Protein AF-A0A382F7D3-F1 (afdb_monomer_lite)

Structure (mmCIF, N/CA/C/O backbone):
data_AF-A0A382F7D3-F1
#
_entry.id   AF-A0A382F7D3-F1
#
loop_
_atom_site.group_PDB
_atom_site.id
_atom_site.type_symbol
_atom_site.label_atom_id
_atom_site.label_alt_id
_atom_site.label_comp_id
_atom_site.label_asym_id
_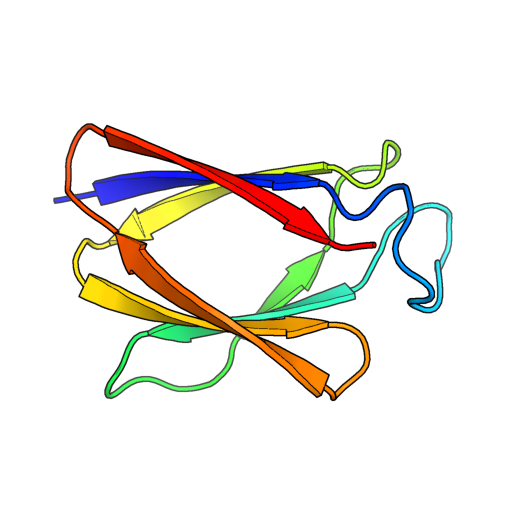atom_site.label_entity_id
_atom_site.label_seq_id
_atom_site.pdbx_PDB_ins_code
_atom_site.Cartn_x
_atom_site.Cartn_y
_atom_site.Cartn_z
_atom_site.occupancy
_atom_site.B_iso_or_equiv
_atom_site.auth_seq_id
_atom_site.auth_comp_id
_atom_site.auth_asym_id
_atom_site.auth_atom_id
_atom_site.pdbx_PDB_model_num
ATOM 1 N N . PRO A 1 1 ? -15.401 3.367 6.485 1.00 88.94 1 PRO A N 1
ATOM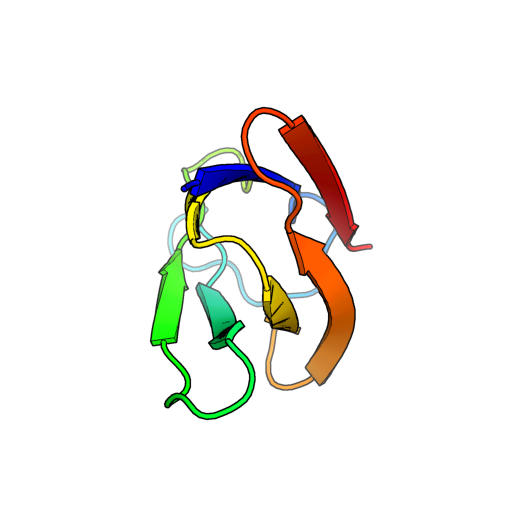 2 C CA . PRO A 1 1 ? -14.817 4.706 6.225 1.00 88.94 1 PRO A CA 1
ATOM 3 C C . PRO A 1 1 ? -13.400 4.551 5.637 1.00 88.94 1 PRO A C 1
ATOM 5 O O . PRO A 1 1 ? -12.703 3.605 6.011 1.00 88.94 1 PRO A O 1
ATOM 8 N N . PHE A 1 2 ? -13.020 5.397 4.675 1.00 96.00 2 PHE A N 1
ATOM 9 C CA . PHE A 1 2 ? -11.819 5.230 3.837 1.00 96.00 2 PHE A CA 1
ATOM 10 C C . PHE A 1 2 ? -10.918 6.462 3.899 1.00 96.00 2 PHE A C 1
ATOM 12 O O . PHE A 1 2 ? -11.410 7.568 4.105 1.00 96.00 2 PHE A O 1
ATOM 19 N N . GLY A 1 3 ? -9.616 6.261 3.717 1.00 97.44 3 GLY A N 1
ATOM 20 C CA . GLY A 1 3 ? -8.640 7.321 3.462 1.00 97.44 3 GLY A CA 1
ATOM 21 C C . GLY A 1 3 ? -7.861 7.041 2.177 1.00 97.44 3 GLY A C 1
ATOM 22 O O . GLY A 1 3 ? -7.989 5.964 1.584 1.00 97.44 3 GLY A O 1
ATOM 23 N N . THR A 1 4 ? -7.041 7.998 1.755 1.00 98.19 4 THR A N 1
ATOM 24 C CA . THR A 1 4 ? -6.263 7.907 0.513 1.00 98.19 4 THR A CA 1
ATOM 25 C C . THR A 1 4 ? -4.784 7.739 0.828 1.00 98.19 4 THR A C 1
ATOM 27 O O . THR A 1 4 ? -4.147 8.639 1.380 1.00 98.19 4 THR A O 1
ATOM 30 N N . LEU A 1 5 ? -4.212 6.600 0.452 1.00 98.06 5 LEU A N 1
ATOM 31 C CA . LEU A 1 5 ? -2.766 6.413 0.422 1.00 98.06 5 LEU A CA 1
ATOM 32 C C . LEU A 1 5 ? -2.227 6.987 -0.887 1.00 98.06 5 LEU A C 1
ATOM 34 O O . LEU A 1 5 ? -2.653 6.552 -1.947 1.00 98.06 5 LEU A O 1
ATOM 38 N N . ASN A 1 6 ? -1.254 7.887 -0.811 1.00 97.94 6 ASN A N 1
ATOM 39 C CA . ASN A 1 6 ? -0.450 8.320 -1.948 1.00 97.94 6 ASN A CA 1
ATOM 40 C C . ASN A 1 6 ? 0.960 7.750 -1.774 1.00 97.94 6 ASN A C 1
ATOM 42 O O . ASN A 1 6 ? 1.677 8.134 -0.843 1.00 97.94 6 ASN A O 1
ATOM 46 N N . LEU A 1 7 ? 1.342 6.822 -2.642 1.00 96.94 7 LEU A N 1
ATOM 47 C CA . LEU A 1 7 ? 2.622 6.129 -2.590 1.00 96.94 7 LEU A CA 1
ATOM 48 C C . LEU A 1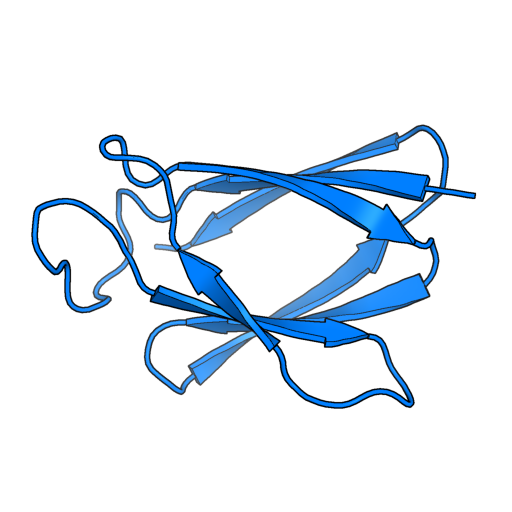 7 ? 3.506 6.578 -3.755 1.00 96.94 7 LEU A C 1
ATOM 50 O O . LEU A 1 7 ? 3.050 6.611 -4.893 1.00 96.94 7 LEU A O 1
ATOM 54 N N . ASN A 1 8 ? 4.766 6.894 -3.466 1.00 95.50 8 ASN A N 1
ATOM 55 C CA . ASN A 1 8 ? 5.802 7.177 -4.452 1.00 95.50 8 ASN A CA 1
ATOM 56 C C . ASN A 1 8 ? 6.951 6.167 -4.306 1.00 95.50 8 ASN A C 1
ATOM 58 O O . ASN A 1 8 ? 7.590 6.091 -3.253 1.00 95.50 8 ASN A O 1
ATOM 62 N N . LEU A 1 9 ? 7.207 5.406 -5.370 1.00 93.25 9 LEU A N 1
ATOM 63 C CA . LEU A 1 9 ? 8.269 4.402 -5.473 1.00 93.25 9 LEU A CA 1
ATOM 64 C C . LEU A 1 9 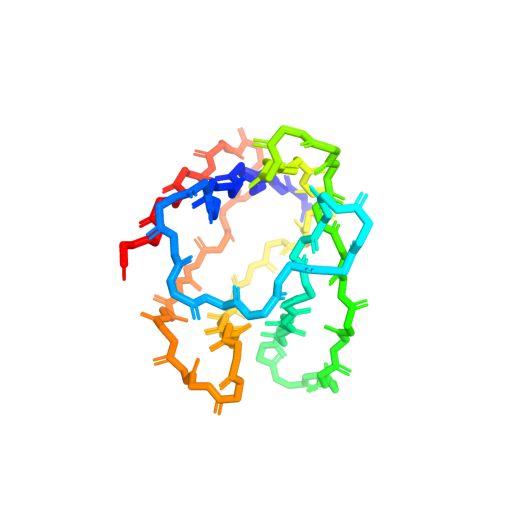? 9.321 4.758 -6.536 1.00 93.25 9 LEU A C 1
ATOM 66 O O . LEU A 1 9 ? 10.144 3.913 -6.887 1.00 93.25 9 LEU A O 1
ATOM 70 N N . GLU A 1 10 ? 9.326 5.995 -7.036 1.00 90.19 10 GLU A N 1
ATOM 71 C CA . GLU A 1 10 ? 10.211 6.479 -8.105 1.00 90.19 10 GLU A CA 1
ATOM 72 C C . GLU A 1 10 ? 11.691 6.186 -7.836 1.00 90.19 10 GLU A C 1
ATOM 74 O O . GLU A 1 10 ? 12.392 5.687 -8.724 1.00 90.19 10 GLU A O 1
ATOM 79 N N . LYS A 1 11 ? 12.131 6.436 -6.599 1.00 87.06 11 LYS A N 1
ATOM 80 C CA . LYS A 1 11 ? 13.510 6.223 -6.147 1.00 87.06 11 LYS A CA 1
ATOM 81 C C . LYS A 1 11 ? 13.788 4.822 -5.611 1.00 87.06 11 LYS A C 1
ATOM 83 O O . LYS A 1 11 ? 14.943 4.509 -5.358 1.00 87.06 11 LYS A O 1
ATOM 88 N N . SER A 1 12 ? 12.761 3.993 -5.434 1.00 83.75 12 SER A N 1
ATOM 89 C CA . SER A 1 12 ? 12.946 2.683 -4.821 1.00 83.75 12 SER A CA 1
ATOM 90 C C . SER A 1 12 ? 13.792 1.768 -5.711 1.00 83.75 12 SER A C 1
ATOM 92 O O . SER A 1 12 ? 13.625 1.735 -6.931 1.00 83.75 12 SER A O 1
ATOM 94 N N . LEU A 1 13 ? 14.652 0.958 -5.090 1.00 78.94 13 LEU A N 1
ATOM 95 C CA . LEU A 1 13 ? 15.456 -0.077 -5.765 1.00 78.94 13 LEU A CA 1
ATOM 96 C C . LEU A 1 13 ? 14.636 -1.297 -6.241 1.00 78.94 13 LEU A C 1
ATOM 98 O O . LEU A 1 13 ? 15.196 -2.354 -6.527 1.00 78.94 13 LEU A O 1
ATOM 102 N N . ALA A 1 14 ? 13.30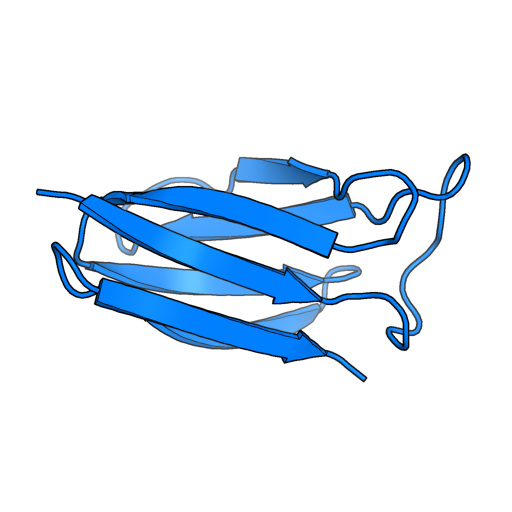7 -1.199 -6.266 1.00 78.88 14 ALA A N 1
ATOM 103 C CA . ALA A 1 14 ? 12.447 -2.290 -6.694 1.00 78.88 14 ALA A CA 1
ATOM 104 C C . ALA A 1 14 ? 12.572 -2.535 -8.204 1.00 78.88 14 ALA A C 1
ATOM 106 O O . ALA A 1 14 ? 12.749 -1.600 -8.984 1.00 78.88 14 ALA A O 1
ATOM 107 N N . LEU A 1 15 ? 12.439 -3.799 -8.619 1.00 74.81 15 LEU A N 1
ATOM 108 C CA . LEU A 1 15 ? 12.365 -4.165 -10.033 1.00 74.81 15 LEU A CA 1
ATOM 109 C C . LEU A 1 15 ? 11.192 -3.433 -10.699 1.00 74.81 15 LEU A C 1
ATOM 111 O O . LEU A 1 15 ? 10.043 -3.569 -10.271 1.00 74.81 15 LEU A O 1
ATOM 115 N N . LYS A 1 16 ? 11.512 -2.660 -11.740 1.00 78.06 16 LYS A N 1
ATOM 116 C CA . LYS A 1 16 ? 10.545 -1.953 -12.580 1.00 78.06 16 LYS A CA 1
ATOM 117 C C . LYS A 1 16 ? 10.252 -2.819 -13.796 1.00 78.06 16 LYS A C 1
ATOM 119 O O . LYS A 1 16 ? 11.140 -3.031 -14.619 1.00 78.06 16 LYS A O 1
ATOM 124 N N . ASN A 1 17 ? 9.021 -3.294 -13.911 1.00 73.31 17 ASN A N 1
ATOM 125 C CA . ASN A 1 17 ? 8.557 -3.990 -15.106 1.00 73.31 17 ASN A CA 1
ATOM 126 C C . ASN A 1 17 ? 7.742 -2.995 -15.921 1.00 73.31 17 ASN A C 1
ATOM 128 O O . ASN A 1 17 ? 6.785 -2.438 -15.401 1.00 73.31 17 ASN A O 1
ATOM 132 N N . GLU A 1 18 ? 8.150 -2.726 -17.162 1.00 77.31 18 GLU A N 1
ATOM 133 C CA . GLU A 1 18 ? 7.423 -1.820 -18.073 1.00 77.31 18 GLU A CA 1
ATOM 134 C C . GLU A 1 18 ? 7.160 -0.412 -17.493 1.00 77.31 18 GLU A C 1
ATOM 136 O O . GLU A 1 18 ? 6.183 0.251 -17.826 1.00 77.31 18 GLU A O 1
ATOM 141 N N . GLY A 1 19 ? 8.047 0.059 -16.609 1.00 77.75 19 GLY A N 1
ATOM 142 C CA . GLY A 1 19 ? 7.922 1.371 -15.967 1.00 77.75 19 GLY A CA 1
ATOM 143 C C . GLY A 1 19 ? 7.007 1.414 -14.739 1.00 77.75 19 GLY A C 1
ATOM 144 O O . GLY A 1 19 ? 6.818 2.497 -14.194 1.00 77.75 19 GLY A O 1
ATOM 145 N N . VAL A 1 20 ? 6.488 0.274 -14.269 1.00 87.25 20 VAL A N 1
ATOM 146 C CA . VAL A 1 20 ? 5.713 0.177 -13.021 1.00 87.25 20 VAL A CA 1
ATOM 147 C C . VAL A 1 20 ? 6.436 -0.650 -11.957 1.00 87.25 20 VAL A C 1
ATOM 149 O O . VAL A 1 20 ? 7.193 -1.578 -12.258 1.00 87.25 20 VAL A O 1
ATOM 152 N N . VAL A 1 21 ? 6.180 -0.338 -10.685 1.00 91.38 21 VAL A N 1
ATOM 153 C CA . VAL A 1 21 ? 6.690 -1.082 -9.527 1.00 91.38 21 VAL A CA 1
ATOM 154 C C . VAL A 1 21 ? 5.563 -1.893 -8.899 1.00 91.38 21 VAL A C 1
ATOM 156 O O . VAL A 1 21 ? 4.497 -1.367 -8.579 1.00 91.38 21 VAL A O 1
ATOM 159 N N . SER A 1 22 ? 5.823 -3.181 -8.668 1.00 93.12 22 SER A N 1
ATOM 160 C CA . SER A 1 22 ? 4.943 -4.043 -7.875 1.00 93.12 22 SER A CA 1
ATOM 161 C C . SER A 1 22 ? 5.198 -3.854 -6.379 1.00 93.12 22 SER A C 1
ATOM 163 O O . SER A 1 22 ? 6.345 -3.861 -5.920 1.00 93.12 22 SER A O 1
ATOM 165 N N . PHE A 1 23 ? 4.133 -3.755 -5.594 1.00 95.31 23 PHE A N 1
ATOM 166 C CA . PHE A 1 23 ? 4.197 -3.705 -4.134 1.00 95.31 23 PHE A CA 1
ATOM 167 C C . PHE A 1 23 ? 3.030 -4.473 -3.520 1.00 95.31 23 PHE A C 1
ATOM 169 O O . PHE A 1 23 ? 2.062 -4.811 -4.199 1.00 95.31 23 PHE A O 1
ATOM 176 N N . GLN A 1 24 ? 3.113 -4.774 -2.226 1.00 97.25 24 GLN A N 1
ATOM 177 C CA . GLN A 1 24 ? 2.043 -5.470 -1.520 1.00 97.25 24 GLN A CA 1
ATOM 178 C C . GLN A 1 24 ? 1.581 -4.678 -0.308 1.00 97.25 24 GLN A C 1
ATOM 180 O O . GLN A 1 24 ? 2.385 -4.119 0.441 1.00 97.25 24 GLN A O 1
ATOM 185 N N . LEU A 1 25 ? 0.271 -4.682 -0.092 1.00 98.12 25 LEU A N 1
ATOM 186 C CA . LEU A 1 25 ? -0.354 -4.149 1.107 1.00 98.12 25 LEU A CA 1
ATOM 187 C C . LEU A 1 25 ? -1.127 -5.246 1.822 1.00 98.12 25 LEU A C 1
ATOM 189 O O . LEU A 1 25 ? -1.778 -6.091 1.204 1.00 98.12 25 LEU A O 1
ATOM 193 N N . ARG A 1 26 ? -1.100 -5.184 3.147 1.00 98.12 26 ARG A N 1
ATOM 194 C CA . ARG A 1 26 ? -1.949 -5.994 4.015 1.00 98.12 26 ARG A CA 1
ATOM 195 C C . ARG A 1 26 ? -2.566 -5.102 5.071 1.00 98.12 26 ARG A C 1
ATOM 197 O O . ARG A 1 26 ? -1.837 -4.431 5.799 1.00 98.12 26 ARG A O 1
ATOM 204 N N . LYS A 1 27 ? -3.892 -5.138 5.190 1.00 98.31 27 LYS A N 1
ATOM 205 C CA . LYS A 1 27 ? -4.582 -4.628 6.376 1.00 98.31 27 LYS A CA 1
ATOM 206 C C . LYS A 1 27 ? -4.422 -5.647 7.504 1.00 98.31 27 LYS A C 1
ATOM 208 O O . LYS A 1 27 ? -4.502 -6.852 7.245 1.00 98.31 27 LYS A O 1
ATOM 213 N N . GLU A 1 28 ? -4.203 -5.201 8.733 1.00 98.12 28 GLU A N 1
ATOM 214 C CA . GLU A 1 28 ? -4.163 -6.089 9.902 1.00 98.12 28 GLU A CA 1
ATOM 215 C C . GLU A 1 28 ? -5.405 -7.002 9.929 1.00 98.12 28 GLU A C 1
ATOM 217 O O . GLU A 1 28 ? -6.525 -6.552 9.685 1.00 98.12 28 GLU A O 1
ATOM 222 N N . GLY A 1 29 ? -5.186 -8.308 10.115 1.00 97.00 29 GLY A N 1
ATOM 223 C CA . GLY A 1 29 ? -6.241 -9.329 10.054 1.00 97.00 29 GLY A CA 1
ATOM 224 C C . GLY A 1 29 ? -6.672 -9.792 8.651 1.00 97.00 29 GLY A C 1
ATOM 225 O O . GLY A 1 29 ? -7.539 -10.651 8.555 1.00 97.00 29 GLY A O 1
ATOM 226 N N . SER A 1 30 ? -6.078 -9.281 7.565 1.00 97.19 30 SER A N 1
ATOM 227 C CA . SER A 1 30 ? -6.394 -9.686 6.178 1.00 97.19 30 SER A CA 1
ATOM 228 C C . SER A 1 30 ? -5.219 -10.366 5.461 1.00 97.19 30 SER A C 1
ATOM 230 O O . SER A 1 30 ? -4.123 -10.472 6.020 1.00 97.19 30 SER A O 1
ATOM 232 N N . HIS A 1 31 ? -5.437 -10.824 4.224 1.00 97.50 31 HIS A N 1
ATOM 233 C CA . HIS A 1 31 ? -4.387 -11.349 3.347 1.00 97.50 31 HIS A CA 1
ATOM 234 C C . HIS A 1 31 ? -3.560 -10.233 2.692 1.00 97.50 31 HIS A C 1
ATOM 236 O O . HIS A 1 31 ? -3.982 -9.077 2.602 1.00 97.50 31 HIS A O 1
ATOM 242 N N . TRP A 1 32 ? -2.369 -10.592 2.217 1.00 98.00 32 TRP A N 1
ATOM 243 C CA . TRP A 1 32 ? -1.572 -9.725 1.354 1.00 98.00 32 TRP A CA 1
ATOM 244 C C . TRP A 1 32 ? -2.232 -9.577 -0.014 1.00 98.00 32 TRP A C 1
ATOM 246 O O . TRP A 1 32 ? -2.708 -10.556 -0.582 1.00 98.00 32 TRP A O 1
ATOM 256 N N . HIS A 1 33 ? -2.226 -8.357 -0.537 1.00 97.56 33 HIS A N 1
ATOM 257 C CA . HIS A 1 33 ? -2.723 -8.028 -1.867 1.00 97.56 33 HIS A CA 1
ATOM 258 C C . HIS A 1 33 ? -1.620 -7.319 -2.645 1.00 97.56 33 HIS A C 1
ATOM 260 O O . HIS A 1 33 ? -0.972 -6.417 -2.108 1.00 97.56 33 HIS A O 1
ATOM 266 N N . THR A 1 34 ? -1.408 -7.738 -3.890 1.00 96.12 34 THR A N 1
ATOM 267 C CA . THR A 1 34 ? -0.420 -7.141 -4.792 1.00 96.12 34 THR A CA 1
ATOM 268 C C . THR A 1 34 ? -1.059 -6.005 -5.582 1.00 96.12 34 THR A C 1
ATOM 270 O O . THR A 1 34 ? -2.149 -6.157 -6.129 1.00 96.12 34 THR A O 1
ATOM 273 N N . TYR A 1 35 ? -0.356 -4.883 -5.647 1.00 95.44 35 TYR A N 1
ATOM 274 C CA . TYR A 1 35 ? -0.717 -3.684 -6.387 1.00 95.44 35 TYR A CA 1
ATOM 275 C C . TYR A 1 35 ? 0.453 -3.269 -7.278 1.00 95.44 35 TYR A C 1
ATOM 277 O O . TYR A 1 35 ? 1.598 -3.675 -7.059 1.00 95.44 35 TYR A O 1
ATOM 285 N N . HIS A 1 36 ? 0.153 -2.426 -8.258 1.00 94.50 36 HIS A N 1
ATOM 286 C CA . HIS A 1 36 ? 1.134 -1.838 -9.157 1.00 94.50 36 HIS A CA 1
ATOM 287 C C . HIS A 1 36 ? 1.003 -0.322 -9.104 1.00 94.50 36 HIS A C 1
ATOM 289 O O . HIS A 1 36 ? -0.081 0.203 -8.839 1.00 94.50 36 HIS A O 1
ATOM 295 N N . THR A 1 37 ? 2.117 0.370 -9.300 1.00 94.44 37 THR A N 1
ATOM 296 C CA . THR A 1 37 ? 2.092 1.812 -9.533 1.00 94.44 37 THR A CA 1
ATOM 297 C C . THR A 1 37 ? 1.598 2.133 -10.939 1.00 94.44 37 THR A C 1
ATOM 299 O O . THR A 1 37 ? 1.573 1.261 -11.808 1.00 94.44 37 THR A O 1
ATOM 302 N N . ASP A 1 38 ? 1.305 3.404 -11.179 1.00 93.06 38 ASP A N 1
ATOM 303 C CA . ASP A 1 38 ? 1.236 3.973 -12.520 1.00 93.06 38 ASP A CA 1
ATOM 304 C C . ASP A 1 38 ? 2.655 4.092 -13.125 1.00 93.06 38 ASP A C 1
ATOM 306 O O . ASP A 1 38 ? 3.665 3.808 -12.463 1.00 93.06 38 ASP A O 1
ATOM 310 N N . GLN A 1 39 ? 2.749 4.502 -14.397 1.00 89.62 39 GLN A N 1
ATOM 311 C CA . GLN A 1 39 ? 4.016 4.594 -15.150 1.00 89.62 39 GLN A CA 1
ATOM 312 C C . GLN A 1 39 ? 5.025 5.598 -14.565 1.00 89.62 39 GLN A C 1
ATOM 314 O O . GLN A 1 39 ? 6.224 5.512 -14.825 1.00 89.62 39 GLN A O 1
ATOM 319 N N . ASP A 1 40 ? 4.563 6.557 -13.761 1.00 90.31 40 ASP A N 1
ATOM 320 C CA . ASP A 1 40 ? 5.419 7.511 -13.051 1.00 90.31 40 ASP A CA 1
ATOM 321 C C . ASP A 1 40 ? 5.933 6.966 -11.701 1.00 90.31 40 ASP A C 1
ATOM 323 O O . ASP A 1 40 ? 6.550 7.696 -10.922 1.00 90.31 40 ASP A O 1
ATOM 327 N N . ASN A 1 41 ? 5.721 5.670 -11.436 1.00 91.62 41 ASN A N 1
ATOM 328 C CA . ASN A 1 41 ? 6.036 4.966 -10.191 1.00 91.62 41 ASN A CA 1
ATOM 329 C C . ASN A 1 41 ? 5.293 5.499 -8.955 1.00 91.62 41 ASN A C 1
ATOM 331 O O . ASN A 1 41 ? 5.746 5.299 -7.820 1.00 91.62 41 ASN A O 1
ATOM 335 N N . LYS A 1 42 ? 4.153 6.166 -9.151 1.00 94.94 42 LYS A N 1
ATOM 336 C CA . LYS A 1 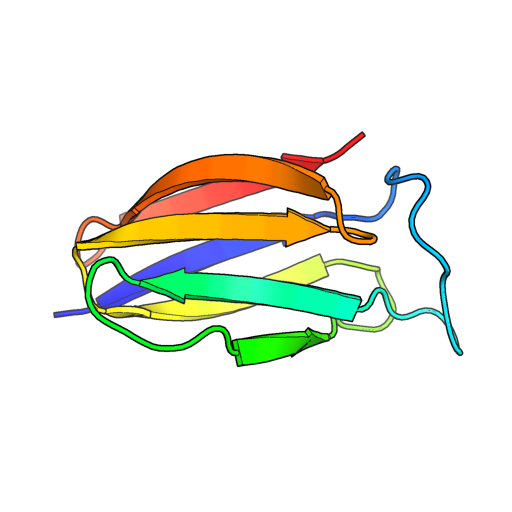42 ? 3.280 6.644 -8.077 1.00 94.94 42 LYS A CA 1
ATOM 337 C C . LYS A 1 42 ? 1.920 5.971 -8.172 1.00 94.94 42 LYS A C 1
ATOM 339 O O . LYS A 1 42 ? 1.585 5.365 -9.180 1.00 94.94 42 LYS A O 1
ATOM 344 N N . VAL A 1 43 ? 1.163 5.997 -7.082 1.00 96.56 43 VAL A N 1
ATOM 345 C CA . VAL A 1 43 ? -0.225 5.519 -7.071 1.00 96.56 43 VAL A CA 1
ATOM 346 C C . VAL A 1 43 ? -1.002 6.129 -5.917 1.00 96.56 43 VAL A C 1
ATOM 348 O O . VAL A 1 43 ? -0.462 6.333 -4.822 1.00 96.56 43 VAL A O 1
ATOM 351 N N . ALA A 1 44 ? -2.289 6.375 -6.152 1.00 97.50 44 ALA A N 1
ATOM 352 C CA . ALA A 1 44 ? -3.254 6.728 -5.123 1.00 97.50 44 ALA A CA 1
ATOM 353 C C . ALA A 1 44 ? -4.242 5.571 -4.899 1.00 97.50 44 ALA A C 1
ATOM 355 O O . ALA A 1 44 ? -4.927 5.144 -5.824 1.00 97.50 44 ALA A O 1
ATOM 356 N N . LEU A 1 45 ? -4.336 5.066 -3.667 1.00 97.62 45 LEU A N 1
ATOM 357 C CA . LEU A 1 45 ? -5.243 3.976 -3.298 1.00 97.62 45 LEU A CA 1
ATOM 358 C C . LEU A 1 45 ? -6.256 4.432 -2.248 1.00 97.62 45 LEU A C 1
ATOM 360 O O . LEU A 1 45 ? -5.884 4.984 -1.211 1.00 97.62 45 LEU A O 1
ATOM 364 N N . HIS A 1 46 ? -7.533 4.121 -2.474 1.00 97.31 46 HIS A N 1
ATOM 365 C CA . HIS A 1 46 ? -8.565 4.230 -1.446 1.00 97.31 46 HIS A CA 1
ATOM 366 C C . HIS A 1 46 ? -8.569 2.986 -0.566 1.00 97.31 46 HIS A C 1
ATOM 368 O O . HIS A 1 46 ? -8.925 1.892 -1.001 1.00 97.31 46 HIS A O 1
ATOM 374 N N . LEU A 1 47 ? -8.178 3.167 0.694 1.00 97.31 47 LEU A N 1
ATOM 375 C CA . LEU A 1 47 ? -8.018 2.084 1.656 1.00 97.31 47 LEU A CA 1
ATOM 376 C C . LEU A 1 47 ? -8.977 2.274 2.838 1.00 97.31 47 LEU A C 1
ATOM 378 O O . LEU A 1 47 ? -9.111 3.392 3.347 1.00 97.31 47 LEU A O 1
ATOM 382 N N . PRO A 1 48 ? -9.636 1.204 3.320 1.00 97.56 48 PRO A N 1
ATOM 383 C CA . PRO A 1 48 ? -10.389 1.258 4.566 1.00 97.56 48 PRO A CA 1
ATOM 384 C C . PRO A 1 48 ? -9.509 1.739 5.718 1.00 97.56 48 PRO A C 1
ATOM 386 O O . PRO A 1 48 ? -8.340 1.358 5.790 1.00 97.56 48 PRO A O 1
ATOM 389 N N . ALA A 1 49 ? -10.069 2.490 6.664 1.00 97.62 49 ALA A N 1
ATOM 390 C CA . ALA A 1 49 ? -9.346 2.852 7.878 1.00 97.62 49 ALA A CA 1
ATOM 391 C C . ALA A 1 49 ? -8.846 1.602 8.634 1.00 97.62 49 ALA A C 1
ATOM 393 O O . ALA A 1 49 ? -9.499 0.547 8.644 1.00 97.62 49 ALA A O 1
ATOM 394 N N . GLY A 1 50 ? -7.673 1.716 9.253 1.00 97.88 50 GLY A N 1
ATOM 395 C CA . GLY A 1 50 ? -7.030 0.634 9.999 1.00 97.88 50 GLY A CA 1
ATOM 396 C C . GLY A 1 50 ? -5.518 0.588 9.817 1.00 97.88 50 GLY A C 1
ATOM 397 O O . GLY A 1 50 ? -4.931 1.427 9.138 1.00 97.88 50 GLY A O 1
ATOM 398 N N . ARG A 1 51 ? -4.880 -0.404 10.439 1.00 98.31 51 ARG A N 1
ATOM 399 C CA . ARG A 1 51 ? -3.433 -0.614 10.356 1.00 98.31 51 ARG A CA 1
ATOM 400 C C . ARG A 1 51 ? -3.050 -1.367 9.085 1.00 98.31 51 ARG A C 1
ATOM 402 O O . ARG A 1 51 ? -3.696 -2.356 8.738 1.00 98.31 51 ARG A O 1
ATOM 409 N N . TYR A 1 52 ? -1.980 -0.923 8.437 1.00 98.56 52 TYR A N 1
ATOM 410 C CA . TYR A 1 52 ? -1.443 -1.494 7.210 1.00 98.56 52 TYR A CA 1
ATOM 411 C C . TYR A 1 52 ? 0.050 -1.767 7.301 1.00 98.56 52 TYR A C 1
ATOM 413 O O . TYR A 1 52 ? 0.800 -1.053 7.970 1.00 98.56 52 TYR A O 1
ATOM 421 N N . TYR A 1 53 ? 0.458 -2.770 6.534 1.00 98.31 53 TYR A N 1
ATOM 422 C CA . TYR A 1 53 ? 1.836 -3.169 6.299 1.00 98.31 53 TYR A CA 1
ATOM 423 C C . TYR A 1 53 ? 2.118 -3.050 4.801 1.00 98.31 53 TYR A C 1
ATOM 425 O O . TYR A 1 53 ? 1.326 -3.532 3.989 1.00 98.31 53 TYR A O 1
ATOM 433 N N . LEU A 1 54 ? 3.226 -2.401 4.445 1.00 97.81 54 LEU A N 1
ATOM 434 C CA . LEU A 1 54 ? 3.667 -2.179 3.069 1.00 97.81 54 LEU A CA 1
ATOM 435 C C . LEU A 1 54 ? 4.944 -2.967 2.794 1.00 97.81 54 LEU A C 1
ATOM 437 O O . LEU A 1 54 ? 5.985 -2.697 3.400 1.00 97.81 54 LEU A O 1
ATOM 441 N N . HIS A 1 55 ? 4.868 -3.889 1.841 1.00 96.31 55 HIS A N 1
ATOM 442 C CA . HIS A 1 55 ? 6.020 -4.578 1.276 1.00 96.31 55 HIS A CA 1
ATOM 443 C C . HIS A 1 55 ? 6.360 -4.011 -0.098 1.00 96.31 55 HIS A C 1
ATOM 445 O O . HIS A 1 55 ? 5.485 -3.844 -0.943 1.00 96.31 55 HIS A O 1
ATOM 451 N N . VAL A 1 56 ? 7.646 -3.781 -0.339 1.00 93.56 56 VAL A N 1
ATOM 452 C CA . VAL A 1 56 ? 8.181 -3.415 -1.655 1.00 93.56 56 VAL A CA 1
ATOM 453 C C . VAL A 1 56 ? 9.395 -4.300 -1.907 1.00 93.56 56 VAL A C 1
ATOM 455 O O . VAL A 1 56 ? 10.264 -4.397 -1.040 1.00 93.56 56 VAL A O 1
ATOM 458 N N . ALA A 1 57 ? 9.434 -4.973 -3.062 1.00 88.50 57 ALA A N 1
ATOM 459 C CA . ALA A 1 57 ? 10.485 -5.938 -3.410 1.00 88.50 57 ALA A CA 1
ATOM 460 C C . ALA A 1 57 ? 10.724 -7.016 -2.324 1.00 88.50 57 ALA A C 1
ATOM 462 O O . ALA A 1 57 ? 11.857 -7.333 -1.980 1.00 88.50 57 ALA A O 1
ATOM 463 N N . GLY A 1 58 ? 9.644 -7.541 -1.732 1.00 88.38 58 GLY A N 1
ATOM 464 C CA . GLY A 1 58 ? 9.708 -8.582 -0.695 1.00 88.38 58 GLY A CA 1
ATOM 465 C C . GLY A 1 58 ? 10.121 -8.099 0.703 1.00 88.38 58 GLY A C 1
ATOM 466 O O . GLY A 1 58 ? 10.131 -8.901 1.633 1.00 88.38 58 GLY A O 1
ATOM 467 N N . ILE A 1 59 ? 10.413 -6.807 0.883 1.00 92.25 59 ILE A N 1
ATOM 468 C CA . ILE A 1 59 ? 10.854 -6.226 2.159 1.00 92.25 59 ILE A CA 1
ATOM 469 C C . ILE A 1 59 ? 9.721 -5.404 2.779 1.00 92.25 59 ILE A C 1
ATOM 471 O O . ILE A 1 59 ? 9.148 -4.542 2.109 1.00 92.25 59 ILE A O 1
ATOM 475 N N . LEU A 1 60 ? 9.445 -5.602 4.074 1.00 95.69 60 LEU A N 1
ATOM 476 C CA . LEU A 1 60 ? 8.567 -4.727 4.857 1.00 95.69 60 LEU A CA 1
ATOM 477 C C . LEU A 1 60 ? 9.198 -3.339 4.999 1.00 95.69 60 LEU A C 1
ATOM 479 O O . LEU A 1 60 ? 10.113 -3.140 5.793 1.00 95.69 60 LEU A O 1
ATOM 483 N N . ARG A 1 61 ? 8.702 -2.366 4.234 1.00 95.38 61 ARG A N 1
ATOM 484 C CA . ARG A 1 61 ? 9.232 -0.995 4.223 1.00 95.38 61 ARG A CA 1
ATOM 485 C C . ARG A 1 61 ? 8.562 -0.089 5.246 1.00 95.38 61 ARG A C 1
ATOM 487 O O . ARG A 1 61 ? 9.207 0.812 5.772 1.00 95.38 61 ARG A O 1
ATOM 494 N N . LYS A 1 62 ? 7.264 -0.284 5.509 1.00 96.12 62 LYS A N 1
ATOM 495 C CA . LYS A 1 62 ? 6.515 0.585 6.427 1.00 96.12 62 LYS A CA 1
ATOM 496 C C . LYS A 1 62 ? 5.327 -0.126 7.064 1.00 96.12 62 LYS A C 1
ATOM 498 O O . LYS A 1 62 ? 4.656 -0.930 6.425 1.00 96.12 62 LYS A O 1
ATOM 503 N N . THR A 1 63 ? 5.039 0.246 8.308 1.00 97.50 63 THR A N 1
ATOM 504 C CA . THR A 1 63 ? 3.765 -0.026 8.986 1.00 97.50 63 THR A CA 1
ATOM 505 C C . THR A 1 63 ? 3.111 1.316 9.302 1.00 97.50 63 THR A C 1
ATOM 507 O O . THR A 1 63 ? 3.791 2.223 9.782 1.00 97.50 63 THR A O 1
ATOM 510 N N . PHE A 1 64 ? 1.825 1.485 9.001 1.00 97.06 64 PHE A N 1
ATOM 511 C CA . PHE A 1 64 ? 1.119 2.758 9.183 1.00 97.06 64 PHE A CA 1
ATOM 512 C C . PHE A 1 64 ? -0.363 2.554 9.503 1.00 97.06 64 PHE A C 1
ATOM 514 O O . PHE A 1 64 ? -0.891 1.456 9.350 1.00 97.06 64 PHE A O 1
ATOM 521 N N . PHE A 1 65 ? -1.037 3.612 9.950 1.00 97.00 65 PHE A N 1
ATOM 522 C CA . PHE A 1 65 ? -2.485 3.624 10.143 1.00 97.00 65 PHE A CA 1
ATOM 523 C C . PHE A 1 65 ? -3.129 4.513 9.088 1.00 97.00 65 PHE A C 1
ATOM 525 O O . PHE A 1 65 ? -2.759 5.679 8.959 1.00 97.00 65 PHE A O 1
ATOM 532 N N . MET A 1 66 ? -4.110 3.976 8.365 1.00 97.69 66 MET A N 1
ATOM 533 C CA . MET A 1 66 ? -5.027 4.809 7.605 1.00 97.69 66 MET A CA 1
ATOM 534 C C . MET A 1 66 ? -6.132 5.339 8.497 1.00 97.69 66 MET A C 1
ATOM 536 O O . MET A 1 66 ? -6.878 4.571 9.107 1.00 97.69 66 MET A O 1
ATOM 540 N N . ILE A 1 67 ? -6.255 6.662 8.498 1.00 96.81 67 ILE A N 1
ATOM 541 C CA . ILE A 1 67 ? -7.342 7.399 9.127 1.00 96.81 67 ILE A CA 1
ATOM 542 C C . ILE A 1 67 ? -8.341 7.777 8.029 1.00 96.81 67 ILE A C 1
ATOM 544 O O . ILE A 1 67 ? -7.953 8.149 6.919 1.00 96.81 67 ILE A O 1
ATOM 548 N N . ALA A 1 68 ? -9.630 7.634 8.323 1.00 96.38 68 ALA A N 1
ATOM 549 C CA . ALA A 1 68 ? -10.692 7.995 7.393 1.00 96.38 68 ALA A CA 1
ATOM 550 C C . ALA A 1 68 ? -10.636 9.480 7.013 1.00 96.38 68 ALA A C 1
ATOM 552 O O . ALA A 1 68 ? -10.262 10.299 7.844 1.00 96.38 68 ALA A O 1
ATOM 553 N N . GLU A 1 69 ? -11.012 9.803 5.774 1.00 96.31 69 GLU A N 1
ATOM 554 C CA . GLU A 1 69 ? -11.106 11.179 5.253 1.00 96.31 69 GLU A CA 1
ATOM 555 C C . GLU A 1 69 ? -9.768 11.939 5.259 1.00 96.31 69 GLU A C 1
ATOM 557 O O . GLU A 1 69 ? -9.719 13.154 5.087 1.00 96.31 69 GLU A O 1
ATOM 562 N N . THR A 1 70 ? -8.654 11.213 5.401 1.00 97.25 70 THR A N 1
ATOM 563 C CA . THR A 1 70 ? -7.302 11.777 5.350 1.00 97.25 70 THR A CA 1
ATOM 564 C C . THR A 1 70 ? -6.516 11.272 4.153 1.00 97.25 70 THR A C 1
ATOM 566 O O . THR A 1 70 ? -6.794 10.211 3.586 1.00 97.25 70 THR A O 1
ATOM 569 N N . GLN A 1 71 ? -5.481 12.033 3.804 1.00 97.12 71 GLN A N 1
ATOM 570 C CA . GLN A 1 71 ? -4.457 11.614 2.860 1.00 97.12 71 GLN A CA 1
ATOM 571 C C . GLN A 1 71 ? -3.186 11.228 3.616 1.00 97.12 71 GLN A C 1
ATOM 573 O O . GLN A 1 71 ? -2.657 12.021 4.394 1.00 97.12 71 GLN A O 1
ATOM 578 N N . PHE A 1 72 ? -2.654 10.040 3.342 1.00 96.06 72 PHE A N 1
ATOM 579 C CA . PHE A 1 72 ? -1.381 9.579 3.884 1.00 96.06 72 PHE A CA 1
ATOM 580 C C . PHE A 1 72 ? -0.358 9.454 2.761 1.00 96.06 72 PHE A C 1
ATOM 582 O O . PHE A 1 72 ? -0.598 8.759 1.776 1.00 96.06 72 PHE A O 1
ATOM 589 N N . LYS A 1 73 ? 0.779 10.138 2.891 1.00 97.19 73 LYS A N 1
ATOM 590 C CA . LYS A 1 73 ? 1.829 10.162 1.866 1.00 97.19 73 LYS A CA 1
ATOM 591 C C . LYS A 1 73 ? 3.013 9.301 2.302 1.00 97.19 73 LYS A C 1
ATOM 593 O O . LYS A 1 73 ? 3.483 9.403 3.439 1.00 97.19 73 LYS A O 1
ATOM 598 N N . ILE A 1 74 ? 3.497 8.447 1.407 1.00 95.25 74 ILE A N 1
ATOM 599 C CA . ILE A 1 74 ? 4.684 7.612 1.615 1.00 95.25 74 ILE A CA 1
ATOM 600 C C . ILE A 1 74 ? 5.578 7.741 0.386 1.00 95.25 74 ILE A C 1
ATOM 602 O O . ILE A 1 74 ? 5.115 7.528 -0.729 1.00 95.25 74 ILE A O 1
ATOM 606 N N . SER A 1 75 ? 6.861 8.010 0.607 1.00 94.81 75 SER A N 1
ATOM 607 C CA . SER A 1 75 ? 7.905 7.854 -0.405 1.00 94.81 75 SER A CA 1
ATOM 608 C C . SER A 1 75 ? 8.892 6.803 0.087 1.00 94.81 75 SER A C 1
ATOM 610 O O . SER A 1 75 ? 9.296 6.861 1.251 1.00 94.81 75 SER A O 1
ATOM 612 N N . ILE A 1 76 ? 9.239 5.837 -0.761 1.00 91.38 76 ILE A N 1
ATOM 613 C CA . ILE A 1 76 ? 10.258 4.822 -0.467 1.00 91.38 76 ILE A CA 1
ATOM 614 C C . ILE A 1 76 ? 11.482 5.090 -1.340 1.00 91.38 76 ILE A C 1
ATOM 616 O O . ILE A 1 76 ? 11.358 5.210 -2.560 1.00 91.38 76 ILE A O 1
ATOM 620 N N . GLU A 1 77 ? 12.640 5.156 -0.688 1.00 84.81 77 GLU A N 1
ATOM 621 C CA . GLU A 1 77 ? 13.966 5.261 -1.303 1.00 84.81 77 GLU A CA 1
ATOM 622 C C . GLU A 1 77 ? 14.680 3.894 -1.284 1.00 84.81 77 GLU A C 1
ATOM 624 O O . GLU A 1 77 ? 14.455 3.075 -0.348 1.00 84.81 77 GLU A O 1
#

Foldseek 3Di:
DKEKEKEAAQPPPADQDQQKFKKWKDFVPGDIDIDIADNSHIDIDIDPFGWMWIGGNNDGPDIDTTDPPYYDYYYDD

Organism: NCBI:txid408172

pLDDT: mean 93.48, std 6.22, range [73.31, 98.56]

Sequence (77 aa):
PFGTLNLNLEKSLALKNEGVVSFQLRKEGSHWHTYHTDQDNKVALHLPAGRYYLHVAGILRKTFFMIAETQFKISIE

Radius of gyration: 11.77 Å; chains: 1; bounding box: 30×23×28 Å

Secondary structure (DSSP, 8-state):
-EEEEEEE-TT--S-EETTEEEEEEEETTS--EEEE--TTSEEEEEEESEEEEEEETTEEEEEEEEPTT-EEEEE--